Protein AF-A0A261A7D2-F1 (afdb_monomer)

pLDDT: mean 74.8, std 16.78, range [46.56, 93.19]

Nearest PDB structures (foldseek):
  2y4p-assembly2_B  TM=3.403E-01  e=9.638E+00  Homo sapiens

Organism: NCBI:txid1503980

Mean predicted aligned error: 13.56 Å

Foldseek 3Di:
DPPVVVVVVVVVVVVVPPPPCPPPPDDDPLRVVQLVVLQVLLCVLVVHWFPDPQLSVVCVVVVCSVPPDDSVSSCVRRPPD

Sequence (81 aa):
MMKSVFCSFMLFLLLSSMVSTFSTRAPTSAEKACGRKMVMLAISVCGDTCSNDTGLEILETANCCKKMCPDEFVKAHCCPK

Structure (mmCIF, N/CA/C/O backbone):
data_AF-A0A261A7D2-F1
#
_entry.id   AF-A0A261A7D2-F1
#
loop_
_atom_site.group_PDB
_atom_site.id
_atom_site.type_symbol
_atom_site.label_atom_id
_atom_site.label_alt_id
_atom_site.label_comp_id
_atom_site.label_asym_id
_atom_site.label_entity_id
_atom_site.label_seq_id
_atom_site.pdbx_PDB_ins_code
_atom_site.Cartn_x
_atom_site.Cartn_y
_atom_site.Cartn_z
_atom_site.occupancy
_atom_site.B_iso_or_equiv
_atom_site.auth_seq_id
_atom_site.auth_comp_id
_atom_site.auth_asym_id
_atom_site.auth_atom_id
_atom_site.pdbx_PDB_model_num
ATOM 1 N N . MET A 1 1 ? 36.346 18.698 -44.907 1.00 49.91 1 MET A N 1
ATOM 2 C CA . MET A 1 1 ? 35.165 19.176 -44.148 1.00 49.91 1 MET A CA 1
ATOM 3 C C . MET A 1 1 ? 34.629 18.091 -43.194 1.00 49.91 1 MET A C 1
ATOM 5 O O . MET A 1 1 ? 33.459 17.76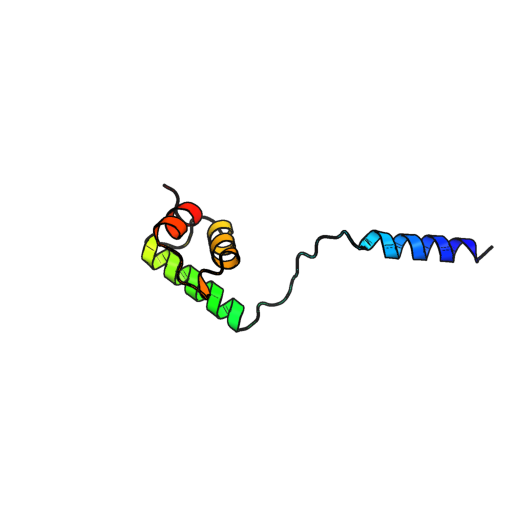1 -43.250 1.00 49.91 1 MET A O 1
ATOM 9 N N . MET A 1 2 ? 35.462 17.508 -42.316 1.00 50.50 2 MET A N 1
ATOM 10 C CA . MET A 1 2 ? 35.042 16.376 -41.448 1.00 50.50 2 MET A CA 1
ATOM 11 C C . MET A 1 2 ? 35.270 16.614 -39.945 1.00 50.50 2 MET A C 1
ATOM 13 O O . MET A 1 2 ? 34.746 15.883 -39.116 1.00 50.50 2 MET A O 1
ATOM 17 N N . LYS A 1 3 ? 36.007 17.668 -39.573 1.00 47.84 3 LYS A N 1
ATOM 18 C CA . LYS A 1 3 ? 36.358 17.964 -38.172 1.00 47.84 3 LYS A CA 1
ATOM 19 C C . LYS A 1 3 ? 35.220 18.631 -37.383 1.00 47.84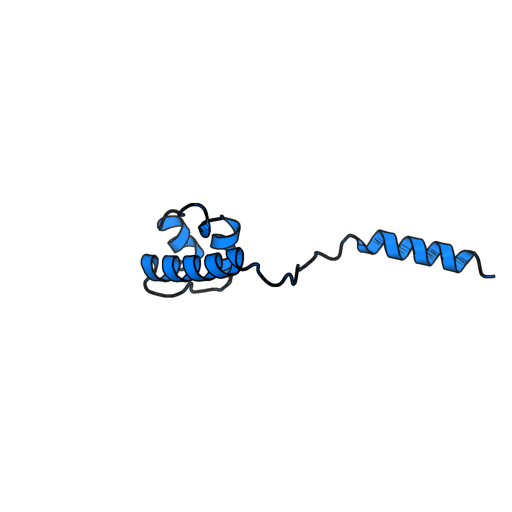 3 LYS A C 1
ATOM 21 O O . LYS A 1 3 ? 35.143 18.478 -36.173 1.00 47.84 3 LYS A O 1
ATOM 26 N N . SER A 1 4 ? 34.330 19.356 -38.066 1.00 46.56 4 SER A N 1
ATOM 27 C CA . SER A 1 4 ? 33.258 20.136 -37.422 1.00 46.56 4 SER A CA 1
ATOM 28 C C . SER A 1 4 ? 32.087 19.261 -36.945 1.00 46.56 4 SER A C 1
ATOM 30 O O . SER A 1 4 ? 31.490 19.546 -35.910 1.00 46.56 4 SER A O 1
ATOM 32 N N . VAL A 1 5 ? 31.838 18.131 -37.621 1.00 55.47 5 VAL A N 1
ATOM 33 C CA . VAL A 1 5 ? 30.770 17.177 -37.266 1.00 55.47 5 VAL A CA 1
ATOM 34 C C . VAL A 1 5 ? 31.086 16.440 -35.958 1.00 55.47 5 VAL A C 1
ATOM 36 O O . VAL A 1 5 ? 30.199 16.234 -35.134 1.00 55.47 5 VAL A O 1
ATOM 39 N N . PHE A 1 6 ? 32.365 16.125 -35.720 1.00 54.41 6 PHE A N 1
ATOM 40 C CA . PHE A 1 6 ? 32.816 15.456 -34.494 1.00 54.41 6 PHE A CA 1
ATOM 41 C C . PHE A 1 6 ? 32.593 16.301 -33.233 1.00 54.41 6 PHE A C 1
ATOM 43 O O . PHE A 1 6 ? 32.247 15.762 -32.184 1.00 54.41 6 PHE A O 1
ATOM 50 N N . CYS A 1 7 ? 32.742 17.624 -33.338 1.00 52.91 7 CYS A N 1
ATOM 51 C CA . CYS A 1 7 ?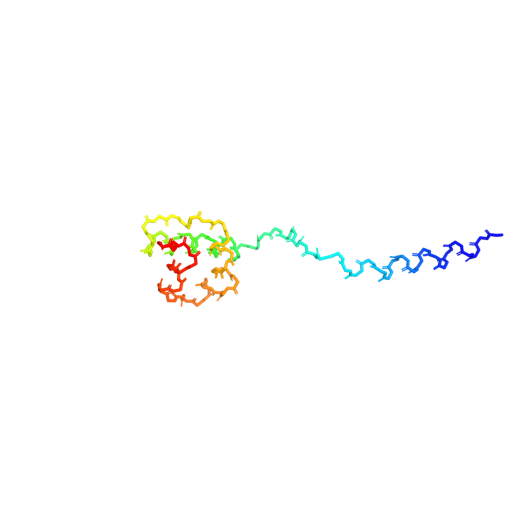 32.594 18.518 -32.190 1.00 52.91 7 CYS A CA 1
ATOM 52 C C . CYS A 1 7 ? 31.117 18.706 -31.792 1.00 52.91 7 CYS A C 1
ATOM 54 O O . CYS A 1 7 ? 30.794 18.725 -30.608 1.00 52.91 7 CYS A O 1
ATOM 56 N N . SER A 1 8 ? 30.200 18.752 -32.771 1.00 55.72 8 SER A N 1
ATOM 57 C CA . SER A 1 8 ? 28.751 18.785 -32.496 1.00 55.72 8 SER A CA 1
ATOM 58 C C . SER A 1 8 ? 28.231 17.484 -31.880 1.00 55.72 8 SER A C 1
ATOM 60 O O . SER A 1 8 ? 27.407 17.533 -30.969 1.00 55.72 8 SER A O 1
ATOM 62 N N . PHE A 1 9 ? 28.736 16.324 -32.314 1.00 56.22 9 PHE A N 1
ATOM 63 C CA . PHE A 1 9 ? 28.322 15.032 -31.750 1.00 56.22 9 PHE A CA 1
ATOM 64 C C . PHE A 1 9 ? 28.709 14.884 -30.272 1.00 56.22 9 PHE A C 1
ATOM 66 O O . PHE A 1 9 ? 27.930 14.375 -29.469 1.00 56.22 9 PHE A O 1
ATOM 73 N N . MET A 1 10 ? 29.890 15.381 -29.896 1.00 57.72 10 MET A N 1
ATOM 74 C CA . MET A 1 10 ? 30.353 15.369 -28.505 1.00 57.72 10 MET A CA 1
ATOM 75 C C . MET A 1 10 ? 29.555 16.320 -27.604 1.00 57.72 10 MET A C 1
ATOM 77 O O . MET A 1 10 ? 29.351 16.014 -26.431 1.00 57.72 10 MET A O 1
ATOM 81 N N . LEU A 1 11 ? 29.039 17.429 -28.146 1.00 57.50 11 LEU A N 1
ATOM 82 C CA . LEU A 1 11 ? 28.157 18.329 -27.398 1.00 57.50 11 LEU A CA 1
ATOM 83 C C . LEU A 1 11 ? 26.798 17.672 -27.094 1.00 57.50 11 LEU A C 1
ATOM 85 O O . LEU A 1 11 ? 26.301 17.771 -25.976 1.00 57.50 11 LEU A O 1
ATOM 89 N N . PHE A 1 12 ? 26.223 16.941 -28.055 1.00 55.56 12 PHE A N 1
ATOM 90 C CA . PHE A 1 12 ? 24.950 16.230 -27.870 1.00 55.56 12 PHE A CA 1
ATOM 91 C C . PHE A 1 12 ? 25.023 15.118 -26.809 1.00 55.56 12 PHE A C 1
ATOM 93 O O . PHE A 1 12 ? 24.068 14.916 -26.054 1.00 55.56 12 PHE A O 1
ATOM 100 N N . LEU A 1 13 ? 26.165 14.432 -26.696 1.00 56.28 13 LEU A N 1
ATOM 101 C CA . LEU A 1 13 ? 26.368 13.399 -25.675 1.00 56.28 13 LEU A CA 1
ATOM 102 C C . LEU A 1 13 ? 26.431 13.970 -24.249 1.00 56.28 13 LEU A C 1
ATOM 104 O O . LEU A 1 13 ? 26.000 13.303 -23.312 1.00 56.28 13 LEU A O 1
ATOM 108 N N . LEU A 1 14 ? 26.895 15.211 -24.071 1.00 55.97 14 LEU A N 1
ATOM 109 C CA . LEU A 1 14 ? 26.964 15.858 -22.753 1.00 55.97 14 LEU A CA 1
ATOM 110 C C . LEU A 1 14 ? 25.605 16.409 -22.279 1.00 55.97 14 LEU A C 1
ATOM 112 O O . LEU A 1 14 ? 25.336 16.417 -21.077 1.00 55.97 14 LEU A O 1
ATOM 116 N N . LEU A 1 15 ? 24.716 16.804 -23.201 1.00 54.62 15 LEU A N 1
ATOM 117 C CA . LEU A 1 15 ? 23.367 17.303 -22.878 1.00 54.62 15 LEU A CA 1
ATOM 118 C C . LEU A 1 15 ? 22.339 16.204 -22.540 1.00 54.62 15 LEU A C 1
ATOM 120 O O . LEU A 1 15 ? 21.242 16.515 -22.082 1.00 54.62 15 LEU A O 1
ATOM 124 N N . SER A 1 16 ? 22.677 14.924 -22.709 1.00 49.66 16 SER A N 1
ATOM 125 C CA . SER A 1 16 ? 21.748 13.805 -22.457 1.00 49.66 16 SER A CA 1
ATOM 126 C C . SER A 1 16 ? 21.601 13.434 -20.969 1.00 49.66 16 SER A C 1
ATOM 128 O O . SER A 1 16 ? 20.798 12.572 -20.616 1.00 49.66 16 SER A O 1
ATOM 130 N N . SER A 1 17 ? 22.332 14.109 -20.076 1.00 48.62 17 SER A N 1
ATOM 131 C CA . SER A 1 17 ? 22.365 13.836 -18.628 1.00 48.62 17 SER A CA 1
ATOM 132 C C . SER A 1 17 ? 21.067 14.183 -17.872 1.00 48.62 17 SER A C 1
ATOM 134 O O . SER A 1 17 ? 20.996 13.977 -16.665 1.00 48.62 17 SER A O 1
ATOM 136 N N . MET A 1 18 ? 20.045 14.711 -18.555 1.00 52.75 18 MET A N 1
ATOM 137 C CA . MET A 1 18 ? 18.753 15.104 -17.970 1.00 52.75 18 MET A CA 1
ATOM 138 C C . MET A 1 18 ? 17.562 14.278 -18.474 1.00 52.75 18 MET A C 1
ATOM 140 O O . MET A 1 18 ? 16.418 14.687 -18.287 1.00 52.75 18 MET A O 1
ATOM 144 N N . VAL A 1 19 ? 17.777 13.100 -19.077 1.00 48.62 19 VAL A N 1
ATOM 145 C CA . VAL A 1 19 ? 16.674 12.136 -19.168 1.00 48.62 19 VAL A CA 1
ATOM 146 C C . VAL A 1 19 ? 16.565 11.436 -17.817 1.00 48.62 19 VAL A C 1
ATOM 148 O O . VAL A 1 19 ? 17.358 10.562 -17.462 1.00 48.62 19 VAL A O 1
ATOM 151 N N . SER A 1 20 ? 15.621 11.918 -17.008 1.00 48.03 20 SER A N 1
ATOM 152 C CA . SER A 1 20 ? 15.202 11.303 -15.756 1.00 48.03 20 SER A CA 1
ATOM 153 C C . SER A 1 20 ? 15.113 9.799 -15.954 1.00 48.03 20 SER A C 1
ATOM 155 O O . SER A 1 20 ? 14.290 9.295 -16.717 1.00 48.03 20 SER A O 1
ATOM 157 N N . THR A 1 21 ? 16.033 9.093 -15.306 1.00 48.19 21 THR A N 1
ATOM 158 C CA . THR A 1 21 ? 16.086 7.641 -15.296 1.00 48.19 21 THR A CA 1
ATOM 159 C C . THR A 1 21 ? 14.821 7.151 -14.601 1.00 48.19 21 THR A C 1
ATOM 161 O O . THR A 1 21 ? 14.804 6.990 -13.384 1.00 48.19 21 THR A O 1
ATOM 164 N N . PHE A 1 22 ? 13.751 6.902 -15.358 1.00 49.66 22 PHE A N 1
ATOM 165 C CA . PHE A 1 22 ? 12.761 5.924 -14.937 1.00 49.66 22 PHE A CA 1
ATOM 166 C C . PHE A 1 22 ? 13.500 4.588 -14.963 1.00 49.66 22 PHE A C 1
ATOM 168 O O . PHE A 1 22 ? 13.708 3.978 -16.011 1.00 49.66 22 PHE A O 1
ATOM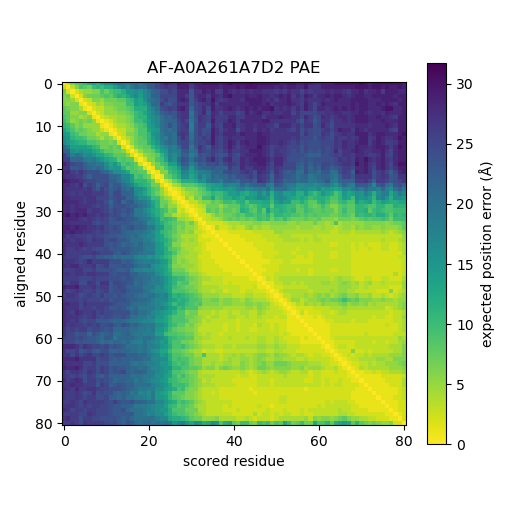 175 N N . SER A 1 23 ? 1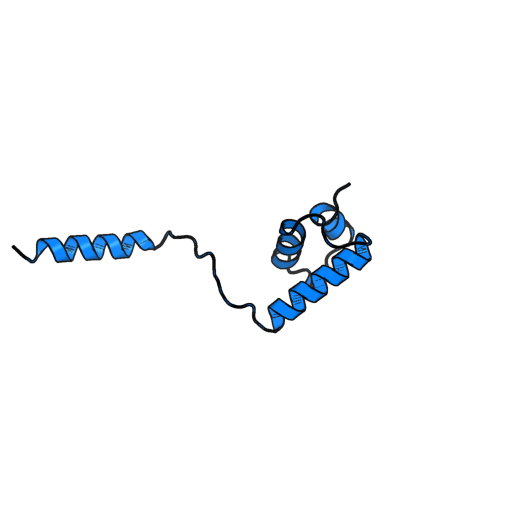4.075 4.232 -13.815 1.00 47.53 23 SER A N 1
ATOM 176 C CA . SER A 1 23 ? 14.919 3.058 -13.684 1.00 47.53 23 SER A CA 1
ATOM 177 C C . SER A 1 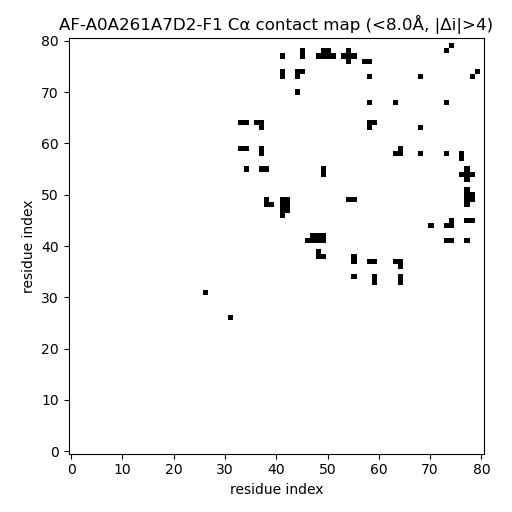23 ? 14.031 1.833 -13.823 1.00 47.53 23 SER A C 1
ATOM 179 O O . SER A 1 23 ? 13.423 1.389 -12.858 1.00 47.53 23 SER A O 1
ATOM 181 N N . THR A 1 24 ? 13.963 1.253 -15.020 1.00 55.53 24 THR A N 1
ATOM 182 C CA . THR A 1 24 ? 13.365 -0.071 -15.249 1.00 55.53 24 THR A CA 1
ATOM 183 C C . THR A 1 24 ? 14.302 -1.165 -14.717 1.00 55.53 24 THR A C 1
ATOM 185 O O . THR A 1 24 ? 14.629 -2.129 -15.406 1.00 55.53 24 THR A O 1
ATOM 188 N N . ARG A 1 25 ? 14.822 -0.997 -13.495 1.00 55.59 25 ARG A N 1
ATOM 189 C CA . ARG A 1 25 ? 15.546 -2.059 -12.800 1.00 55.59 25 ARG A CA 1
ATOM 190 C C . ARG A 1 25 ? 14.508 -3.086 -12.390 1.00 55.59 25 ARG A C 1
ATOM 192 O O . ARG A 1 25 ? 13.539 -2.756 -11.713 1.00 55.59 25 ARG A O 1
ATOM 199 N N . ALA A 1 26 ? 14.706 -4.329 -12.823 1.00 58.03 26 ALA A N 1
ATOM 200 C CA . ALA A 1 26 ? 13.936 -5.432 -12.279 1.00 58.03 26 ALA A CA 1
ATOM 201 C C . ALA A 1 26 ? 14.098 -5.399 -10.747 1.00 58.03 26 ALA A C 1
ATOM 203 O O . ALA A 1 26 ? 15.241 -5.335 -10.277 1.00 58.03 26 ALA A O 1
ATOM 204 N N . PRO A 1 27 ? 12.995 -5.397 -9.980 1.00 60.97 27 PRO A N 1
ATOM 205 C CA . PRO A 1 27 ? 13.069 -5.281 -8.534 1.00 60.97 27 PRO A CA 1
ATOM 206 C C . PRO A 1 27 ? 13.901 -6.435 -7.985 1.00 60.97 27 PRO A C 1
ATOM 208 O O . PRO A 1 27 ? 13.732 -7.592 -8.389 1.00 60.97 27 PRO A O 1
ATOM 211 N N . THR A 1 28 ? 14.812 -6.131 -7.062 1.00 69.94 28 THR A N 1
ATOM 212 C CA . THR A 1 28 ? 15.556 -7.183 -6.368 1.00 69.94 28 THR A CA 1
ATOM 213 C C . THR A 1 28 ? 14.589 -8.078 -5.587 1.00 69.94 28 THR A C 1
ATOM 215 O O . THR A 1 28 ? 13.459 -7.695 -5.273 1.00 69.94 28 THR A O 1
ATOM 218 N N . SER A 1 29 ? 15.015 -9.289 -5.212 1.00 66.25 29 SER A N 1
ATOM 219 C CA . SER A 1 29 ? 14.184 -10.166 -4.370 1.00 66.25 29 SER A CA 1
ATOM 220 C C . SER A 1 29 ? 13.754 -9.492 -3.057 1.00 66.25 29 SER A C 1
ATOM 222 O O . SER A 1 29 ? 12.690 -9.816 -2.529 1.00 66.25 29 SER A O 1
ATOM 224 N N . ALA A 1 30 ? 14.560 -8.560 -2.539 1.00 65.25 30 ALA A N 1
ATOM 225 C CA . ALA A 1 30 ? 14.239 -7.788 -1.346 1.00 65.25 30 ALA A CA 1
ATOM 226 C C . ALA A 1 30 ? 13.141 -6.746 -1.623 1.00 65.25 30 ALA A C 1
ATOM 228 O O . ALA A 1 30 ? 12.187 -6.669 -0.853 1.00 65.25 30 ALA A O 1
ATOM 229 N N . GLU A 1 31 ? 13.218 -6.016 -2.741 1.00 65.00 31 GLU A N 1
ATOM 230 C CA . GLU A 1 31 ? 12.158 -5.096 -3.194 1.00 65.00 31 GLU A CA 1
ATOM 231 C C . GLU A 1 31 ? 10.841 -5.837 -3.460 1.00 65.00 31 GLU A C 1
ATOM 233 O O . GLU A 1 31 ? 9.776 -5.401 -3.036 1.00 65.00 31 GLU A O 1
ATOM 238 N N . LYS A 1 32 ? 10.898 -7.038 -4.045 1.00 66.38 32 LYS A N 1
ATOM 239 C CA . LYS A 1 32 ? 9.697 -7.849 -4.299 1.00 66.38 32 LYS A CA 1
ATOM 240 C C . LYS A 1 32 ? 9.015 -8.325 -3.007 1.00 66.38 32 LYS A C 1
ATOM 242 O O . LYS A 1 32 ? 7.787 -8.349 -2.918 1.00 66.38 32 LYS A O 1
ATOM 247 N N . ALA A 1 33 ? 9.802 -8.693 -1.993 1.00 76.25 33 ALA A N 1
ATOM 248 C CA . ALA A 1 33 ? 9.288 -9.018 -0.661 1.00 76.25 33 ALA A CA 1
ATOM 249 C C . ALA A 1 33 ? 8.693 -7.782 0.039 1.00 76.25 33 ALA A C 1
ATOM 251 O O . ALA A 1 33 ? 7.694 -7.894 0.752 1.00 76.25 33 ALA A O 1
ATOM 252 N N . CYS A 1 34 ? 9.280 -6.613 -0.216 1.00 80.19 34 CYS A N 1
ATOM 253 C CA . CYS A 1 34 ? 8.821 -5.309 0.246 1.00 80.19 34 CYS A CA 1
ATOM 254 C C . CYS A 1 34 ? 7.409 -4.999 -0.247 1.00 80.19 34 CYS A C 1
ATOM 256 O O . CYS A 1 34 ? 6.514 -4.828 0.581 1.00 80.19 34 CYS A O 1
ATOM 258 N N . GLY A 1 35 ? 7.184 -5.040 -1.564 1.00 80.81 35 GLY A N 1
ATOM 259 C CA . GLY A 1 35 ? 5.872 -4.769 -2.153 1.00 80.81 35 GLY A CA 1
ATOM 260 C C . GLY A 1 35 ? 4.784 -5.682 -1.584 1.00 80.81 35 GLY A C 1
ATOM 261 O O . GLY A 1 35 ? 3.725 -5.216 -1.171 1.00 80.81 35 GLY A O 1
ATOM 262 N N . ARG A 1 36 ? 5.068 -6.983 -1.421 1.00 85.38 36 ARG A N 1
ATOM 263 C CA . ARG A 1 36 ? 4.108 -7.923 -0.813 1.00 85.38 36 ARG A CA 1
ATOM 264 C C . ARG A 1 36 ? 3.793 -7.587 0.648 1.00 85.38 36 ARG A C 1
ATOM 266 O O . ARG A 1 36 ? 2.644 -7.701 1.068 1.00 85.38 36 ARG A O 1
ATOM 273 N N . LYS A 1 37 ? 4.802 -7.174 1.421 1.00 87.31 37 LYS A N 1
ATOM 274 C CA . LYS A 1 37 ? 4.639 -6.750 2.818 1.00 87.31 37 LYS A CA 1
ATOM 275 C C . LYS A 1 37 ? 3.828 -5.455 2.921 1.00 87.31 37 LYS A C 1
ATOM 277 O O . LYS A 1 37 ? 3.000 -5.347 3.817 1.00 87.31 37 LYS A O 1
ATOM 282 N N . MET A 1 38 ? 4.025 -4.515 1.996 1.00 87.31 38 MET A N 1
ATOM 283 C CA . MET A 1 38 ? 3.238 -3.278 1.902 1.00 87.31 38 MET A CA 1
ATOM 284 C C . MET A 1 38 ? 1.776 -3.555 1.565 1.00 87.31 38 MET A C 1
ATOM 286 O O . MET A 1 38 ? 0.899 -3.027 2.238 1.00 87.31 38 MET A O 1
ATOM 290 N N . VAL A 1 39 ? 1.506 -4.444 0.606 1.00 88.81 39 VAL A N 1
ATOM 291 C CA . VAL A 1 39 ? 0.134 -4.854 0.272 1.00 88.81 39 VAL A CA 1
ATOM 292 C C . VAL A 1 39 ? -0.556 -5.508 1.473 1.00 88.81 39 VAL A C 1
ATOM 294 O O . VAL A 1 39 ? -1.694 -5.174 1.780 1.00 88.81 39 VAL A O 1
ATOM 297 N N . MET A 1 40 ? 0.133 -6.389 2.206 1.00 89.81 40 MET A N 1
ATOM 298 C CA . MET A 1 40 ? -0.421 -6.988 3.429 1.00 89.81 40 MET A CA 1
ATOM 299 C C . MET A 1 40 ? -0.674 -5.957 4.536 1.00 89.81 40 MET A C 1
ATOM 301 O O . MET A 1 40 ? -1.689 -6.036 5.222 1.00 89.81 40 MET A O 1
ATOM 305 N N . LEU A 1 41 ? 0.231 -4.989 4.710 1.00 88.44 41 LEU A N 1
ATOM 306 C CA . LEU A 1 41 ? 0.059 -3.900 5.672 1.00 88.44 41 LEU A CA 1
ATOM 307 C C . LEU A 1 41 ? -1.157 -3.036 5.31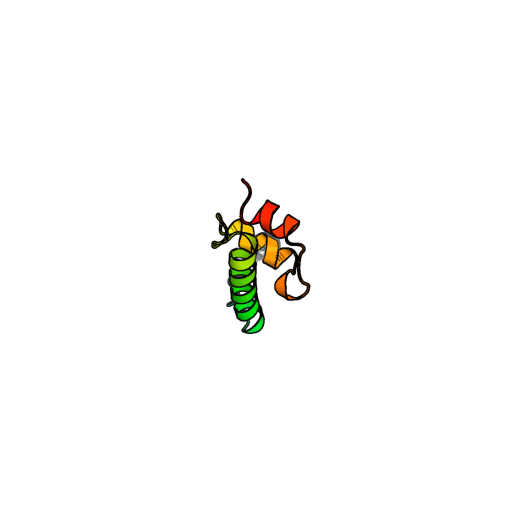7 1.00 88.44 41 LEU A C 1
ATOM 309 O O . LEU A 1 41 ? -1.973 -2.751 6.187 1.00 88.44 41 LEU A O 1
ATOM 313 N N . ALA A 1 42 ? -1.301 -2.677 4.041 1.00 90.00 42 ALA A N 1
ATOM 314 C CA . ALA A 1 42 ? -2.458 -1.959 3.524 1.00 90.00 42 ALA A CA 1
ATOM 315 C C . ALA A 1 42 ? -3.763 -2.702 3.838 1.00 90.00 42 ALA A C 1
ATOM 317 O O . ALA A 1 42 ? -4.643 -2.124 4.464 1.00 90.00 42 ALA A O 1
ATOM 318 N N . ILE A 1 43 ? -3.842 -4.001 3.526 1.00 92.75 43 ILE A N 1
ATOM 319 C CA . ILE A 1 43 ? -5.026 -4.826 3.818 1.00 92.75 43 ILE A CA 1
ATOM 320 C C . ILE A 1 43 ? -5.307 -4.878 5.322 1.00 92.75 43 ILE A C 1
ATOM 322 O O . ILE A 1 43 ? -6.453 -4.752 5.742 1.00 92.75 43 ILE A O 1
ATOM 326 N N . SER A 1 44 ? -4.272 -5.010 6.153 1.00 93.00 44 SER A N 1
ATOM 327 C CA . SER A 1 44 ? -4.438 -5.049 7.608 1.00 93.00 44 SER A CA 1
ATOM 328 C C . SER A 1 44 ? -4.973 -3.737 8.190 1.00 93.00 44 SER A C 1
ATOM 330 O O . SER A 1 44 ? -5.686 -3.774 9.190 1.00 93.00 44 SER A O 1
ATOM 332 N N . VAL A 1 45 ? -4.601 -2.590 7.618 1.00 92.69 45 VAL A N 1
ATOM 333 C CA . VAL A 1 45 ? -4.960 -1.263 8.144 1.00 92.69 45 VAL A CA 1
ATOM 334 C C . VAL A 1 45 ? -6.258 -0.734 7.526 1.00 92.69 45 VAL A C 1
ATOM 336 O O . VAL A 1 45 ? -7.079 -0.131 8.219 1.00 92.69 45 VAL A O 1
ATOM 339 N N . CYS A 1 46 ? -6.433 -0.939 6.224 1.00 91.75 46 CYS A N 1
ATOM 340 C CA . CYS A 1 46 ? -7.533 -0.403 5.429 1.00 91.75 46 CYS A CA 1
ATOM 341 C C . CYS A 1 46 ? -8.684 -1.402 5.234 1.00 91.75 46 CYS A C 1
ATOM 343 O O . CYS A 1 46 ? -9.788 -0.974 4.916 1.00 91.75 46 CYS A O 1
ATOM 345 N N . GLY A 1 47 ? -8.445 -2.705 5.419 1.00 93.00 47 GLY A N 1
ATOM 346 C CA . GLY A 1 47 ? -9.385 -3.786 5.087 1.00 93.00 47 GLY A CA 1
ATOM 347 C C . GLY A 1 47 ? -9.280 -4.282 3.640 1.00 93.00 47 GLY A C 1
ATOM 348 O O . GLY A 1 47 ? -9.727 -5.384 3.343 1.00 93.00 47 GLY A O 1
ATOM 349 N N . ASP A 1 48 ? -8.618 -3.514 2.776 1.00 91.44 48 ASP A N 1
ATOM 350 C CA . ASP A 1 48 ? -8.457 -3.758 1.344 1.00 91.44 48 ASP A CA 1
ATOM 351 C C . ASP A 1 48 ? -7.066 -3.301 0.871 1.00 91.44 48 ASP A C 1
ATOM 353 O O . ASP A 1 48 ? -6.271 -2.734 1.627 1.00 91.44 48 ASP A O 1
ATOM 357 N N . THR A 1 49 ? -6.746 -3.548 -0.399 1.00 89.44 49 THR A N 1
ATOM 358 C CA . THR A 1 49 ? -5.562 -2.956 -1.037 1.00 89.44 49 THR A CA 1
ATOM 359 C C . THR A 1 49 ? -5.678 -1.431 -1.110 1.00 89.44 49 THR A C 1
ATOM 361 O O . THR A 1 49 ? -6.783 -0.893 -1.058 1.00 89.44 49 THR A O 1
ATOM 364 N N . CYS A 1 50 ? -4.554 -0.719 -1.274 1.00 88.94 50 CYS A N 1
ATOM 365 C CA . CYS A 1 50 ? -4.607 0.733 -1.469 1.00 88.94 50 CYS A CA 1
ATOM 366 C C . CYS A 1 50 ? -5.526 1.108 -2.634 1.00 88.94 50 CYS A C 1
ATOM 368 O O . CYS A 1 50 ? -5.521 0.445 -3.670 1.00 88.94 50 CYS A O 1
ATOM 370 N N . SER A 1 51 ? -6.255 2.214 -2.482 1.00 87.50 51 SER A N 1
ATOM 371 C CA . SER A 1 51 ? -7.164 2.728 -3.511 1.00 87.50 51 SER A CA 1
ATOM 372 C C . SER A 1 51 ? -6.433 3.197 -4.775 1.00 87.50 51 SER A C 1
ATOM 374 O O . SER A 1 51 ? -7.058 3.379 -5.816 1.00 87.50 51 SER A O 1
ATOM 376 N N . ASN A 1 52 ? -5.121 3.434 -4.686 1.00 84.12 52 ASN A N 1
ATOM 377 C CA . ASN A 1 52 ? -4.276 3.885 -5.785 1.00 84.12 52 ASN A CA 1
ATOM 378 C C . ASN A 1 52 ? -2.870 3.271 -5.657 1.00 84.12 52 ASN A C 1
ATOM 380 O O . ASN A 1 52 ? -2.334 3.176 -4.548 1.00 84.12 52 ASN A O 1
ATOM 384 N N . ASP A 1 53 ? -2.259 2.920 -6.790 1.00 79.00 53 ASP A N 1
ATOM 385 C CA . ASP A 1 53 ? -0.865 2.480 -6.906 1.00 79.00 53 ASP A CA 1
ATOM 386 C C . ASP A 1 53 ? 0.123 3.483 -6.285 1.00 79.00 53 ASP A C 1
ATOM 388 O O . ASP A 1 53 ? 1.110 3.083 -5.666 1.00 79.00 53 ASP A O 1
ATOM 392 N N . THR A 1 54 ? -0.183 4.786 -6.337 1.00 85.56 54 THR A N 1
ATOM 393 C CA . THR A 1 54 ? 0.638 5.829 -5.695 1.00 85.56 54 THR A CA 1
ATOM 394 C C . THR A 1 54 ? 0.728 5.646 -4.176 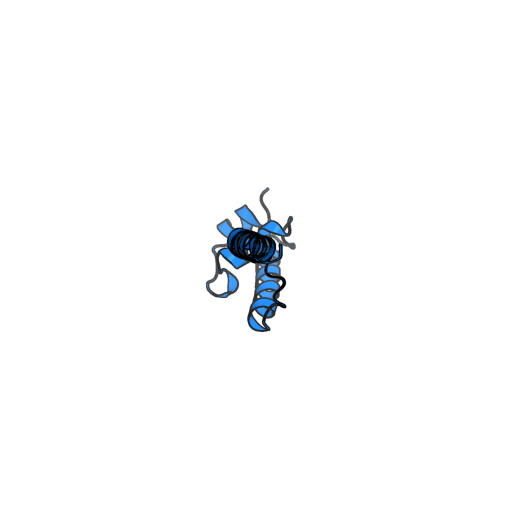1.00 85.56 54 THR A C 1
ATOM 396 O O . THR A 1 54 ? 1.747 5.972 -3.572 1.00 85.56 54 THR A O 1
ATOM 399 N N . GLY A 1 55 ? -0.308 5.095 -3.533 1.00 84.50 55 GLY A N 1
ATOM 400 C CA . GLY A 1 55 ? -0.298 4.834 -2.091 1.00 84.50 55 GLY A CA 1
ATOM 401 C C . GLY A 1 55 ? 0.750 3.789 -1.703 1.00 84.50 55 GLY A C 1
ATOM 402 O O . GLY A 1 55 ? 1.457 3.960 -0.710 1.00 84.50 55 GLY A O 1
ATOM 403 N N . LEU A 1 56 ? 0.907 2.743 -2.521 1.00 85.44 56 LEU A N 1
ATOM 404 C CA . LEU A 1 56 ? 1.950 1.731 -2.333 1.00 85.44 56 LEU A CA 1
ATOM 405 C C . LEU A 1 56 ? 3.345 2.317 -2.573 1.00 85.44 56 LEU A C 1
ATOM 407 O O . LEU A 1 56 ? 4.242 2.088 -1.763 1.00 85.44 56 LEU A O 1
ATOM 411 N N . GLU A 1 57 ? 3.512 3.129 -3.618 1.00 86.38 57 GLU A N 1
ATOM 412 C CA . GLU A 1 57 ? 4.787 3.789 -3.928 1.00 86.38 57 GLU A CA 1
ATOM 413 C C . GLU A 1 57 ? 5.241 4.738 -2.803 1.00 86.38 57 GLU A C 1
ATOM 415 O O . GLU A 1 57 ? 6.421 4.765 -2.440 1.00 86.38 57 GLU A O 1
ATOM 420 N N . ILE A 1 58 ? 4.312 5.480 -2.187 1.00 88.38 58 ILE A N 1
ATOM 421 C CA . ILE A 1 58 ? 4.607 6.356 -1.041 1.00 88.38 58 ILE A CA 1
ATOM 422 C C . ILE A 1 58 ? 5.096 5.533 0.155 1.00 88.38 58 ILE A C 1
ATOM 424 O O . ILE A 1 58 ? 6.068 5.916 0.807 1.00 88.38 58 ILE A O 1
ATOM 428 N N . LEU A 1 59 ? 4.463 4.392 0.435 1.00 87.88 59 LEU A N 1
ATOM 429 C CA . LEU A 1 59 ? 4.877 3.501 1.521 1.00 87.88 59 LEU A CA 1
ATOM 430 C C . LEU A 1 59 ? 6.266 2.893 1.266 1.00 87.88 59 LEU A C 1
ATOM 432 O O . LEU A 1 59 ? 7.083 2.792 2.188 1.00 87.88 59 LEU A O 1
ATOM 436 N N . GLU A 1 60 ? 6.564 2.524 0.018 1.00 84.75 60 GLU A N 1
ATOM 437 C CA . GLU A 1 60 ? 7.896 2.060 -0.377 1.00 84.75 60 GLU A CA 1
ATOM 438 C C . GLU A 1 60 ? 8.947 3.168 -0.229 1.00 84.75 60 GLU A C 1
ATOM 440 O O . GLU A 1 60 ? 9.993 2.948 0.391 1.00 84.75 60 GLU A O 1
ATOM 445 N N . THR A 1 61 ? 8.641 4.380 -0.699 1.00 85.31 61 THR A N 1
ATOM 446 C CA . THR A 1 61 ? 9.521 5.558 -0.608 1.00 85.31 61 THR A CA 1
ATOM 447 C C . THR A 1 61 ? 9.776 5.966 0.846 1.00 85.31 61 THR A C 1
ATOM 449 O O . THR A 1 61 ? 10.900 6.310 1.215 1.00 85.31 61 THR A O 1
ATOM 452 N N . ALA A 1 62 ? 8.766 5.840 1.710 1.00 87.00 62 ALA A N 1
ATOM 453 C CA . ALA A 1 62 ? 8.871 6.052 3.153 1.00 87.00 62 ALA A CA 1
ATOM 454 C C . ALA A 1 62 ? 9.615 4.919 3.890 1.00 87.00 62 ALA A C 1
ATOM 456 O O . ALA A 1 62 ? 9.811 4.986 5.105 1.00 87.00 62 ALA A O 1
ATOM 457 N N . ASN A 1 63 ? 10.078 3.884 3.177 1.00 87.31 63 ASN A N 1
ATOM 458 C CA . ASN A 1 63 ? 10.779 2.731 3.740 1.00 87.31 63 ASN A CA 1
ATOM 459 C C . ASN A 1 63 ? 9.951 1.948 4.781 1.00 87.31 63 ASN A C 1
ATOM 461 O O . ASN A 1 63 ? 10.517 1.271 5.651 1.00 87.31 63 ASN A O 1
ATOM 465 N N . CYS A 1 64 ? 8.616 1.965 4.649 1.00 87.12 64 CYS A N 1
ATOM 466 C CA . CYS A 1 64 ? 7.680 1.308 5.573 1.00 87.12 64 CYS A CA 1
ATOM 467 C C . CYS A 1 64 ? 7.901 -0.214 5.687 1.00 87.12 64 CYS A C 1
ATOM 469 O O . CYS A 1 64 ? 7.486 -0.895 6.625 1.00 87.12 64 CYS A O 1
ATOM 471 N N . CYS A 1 65 ? 8.580 -0.780 4.699 1.00 84.50 65 CYS A N 1
ATOM 472 C CA . CYS A 1 65 ? 8.952 -2.182 4.639 1.00 84.50 65 CYS A CA 1
ATOM 473 C C . CYS A 1 65 ? 10.086 -2.563 5.596 1.00 84.50 65 CYS A C 1
ATOM 475 O O . CYS A 1 65 ? 10.034 -3.641 6.207 1.00 84.50 65 CYS A O 1
ATOM 477 N N . LYS A 1 66 ? 11.083 -1.684 5.760 1.00 83.56 66 LYS A N 1
ATOM 478 C CA . LYS A 1 66 ? 12.197 -1.884 6.699 1.00 83.56 66 LYS A CA 1
ATOM 479 C C . LYS A 1 66 ? 11.835 -1.429 8.106 1.00 83.56 66 LYS A C 1
ATOM 481 O O . LYS A 1 66 ? 12.256 -2.059 9.071 1.00 83.56 66 LYS A O 1
ATOM 486 N N . LYS A 1 67 ? 11.056 -0.353 8.222 1.00 85.25 67 LYS A N 1
ATOM 487 C CA . LYS A 1 67 ? 10.561 0.179 9.493 1.00 85.25 67 LYS A CA 1
ATOM 488 C C . LYS A 1 67 ? 9.049 0.265 9.428 1.00 85.25 67 LYS A C 1
ATOM 490 O O . LYS A 1 67 ? 8.544 0.917 8.532 1.00 85.25 67 LYS A O 1
ATOM 495 N N . MET A 1 68 ? 8.352 -0.380 10.361 1.00 82.06 68 MET A N 1
ATOM 496 C CA . MET A 1 68 ? 6.890 -0.333 10.425 1.00 82.06 68 MET A CA 1
ATOM 497 C C . MET A 1 68 ? 6.428 1.131 10.437 1.00 82.06 68 MET A C 1
ATOM 499 O O . MET A 1 68 ? 6.821 1.890 11.324 1.00 82.06 68 MET A O 1
ATOM 503 N N . CYS A 1 69 ? 5.638 1.524 9.441 1.00 89.81 69 CYS A N 1
ATOM 504 C CA . CYS A 1 69 ? 5.009 2.838 9.421 1.00 89.81 69 CYS A CA 1
ATOM 505 C C . CYS A 1 69 ? 3.772 2.850 10.318 1.00 89.81 69 CYS A C 1
ATOM 507 O O . CYS A 1 69 ? 3.137 1.808 10.480 1.00 89.81 69 CYS A O 1
ATOM 509 N N . PRO A 1 70 ? 3.425 4.009 10.895 1.00 92.44 70 PRO A N 1
ATOM 510 C CA . PRO A 1 70 ? 2.230 4.125 11.710 1.00 92.44 70 PRO A CA 1
ATOM 511 C C . PRO A 1 70 ? 0.975 3.959 10.849 1.00 92.44 70 PRO A C 1
ATOM 513 O O . PRO A 1 70 ? 0.905 4.476 9.733 1.00 92.44 70 PRO A O 1
ATOM 516 N N . ASP A 1 71 ? -0.034 3.295 11.403 1.00 92.56 71 ASP A N 1
ATOM 517 C CA . ASP A 1 71 ? -1.296 3.001 10.720 1.00 92.56 71 ASP A CA 1
ATOM 518 C C . ASP A 1 71 ? -1.976 4.266 10.181 1.00 92.56 71 ASP A C 1
ATOM 520 O O . ASP A 1 71 ? -2.540 4.248 9.094 1.00 92.56 71 ASP A O 1
ATOM 524 N N . GLU A 1 72 ? -1.871 5.393 10.888 1.00 93.00 72 GLU A N 1
ATOM 525 C CA . GLU A 1 72 ? -2.433 6.679 10.454 1.00 93.00 72 GLU A CA 1
ATOM 526 C C . GLU A 1 72 ? -1.772 7.208 9.170 1.00 93.00 72 GLU A C 1
ATOM 528 O O . GLU A 1 72 ? -2.452 7.749 8.300 1.00 93.00 72 GLU A O 1
ATOM 533 N N . PHE A 1 73 ? -0.462 6.989 9.002 1.00 92.50 73 PHE A N 1
ATOM 534 C CA . PHE A 1 73 ? 0.246 7.325 7.762 1.00 92.50 73 PHE A CA 1
ATOM 535 C C . PHE A 1 73 ? -0.198 6.415 6.617 1.00 92.50 73 PHE A C 1
ATOM 537 O O . PHE A 1 73 ? -0.436 6.883 5.504 1.00 92.50 73 PHE A O 1
ATOM 544 N N . VAL A 1 74 ? -0.362 5.118 6.905 1.00 91.81 74 VAL A N 1
ATOM 545 C CA . VAL A 1 74 ? -0.879 4.158 5.926 1.00 91.81 74 VAL A CA 1
ATOM 546 C C . VAL A 1 74 ? -2.280 4.575 5.489 1.00 91.81 74 VAL A C 1
ATOM 548 O O . VAL A 1 74 ? -2.506 4.718 4.295 1.00 91.81 74 VAL A O 1
ATOM 551 N N . LYS A 1 75 ? -3.197 4.877 6.414 1.00 93.19 75 LYS A N 1
ATOM 552 C CA . LYS A 1 75 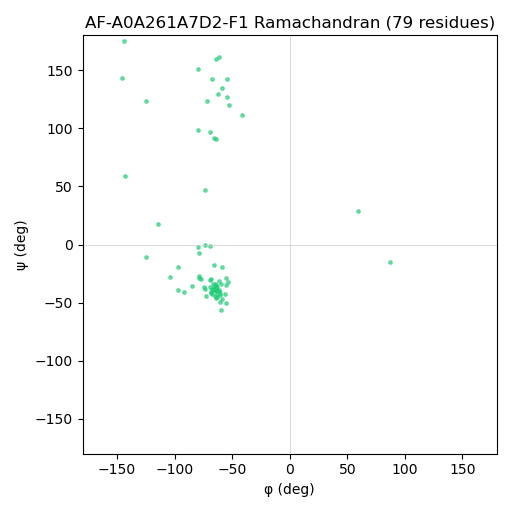? -4.556 5.325 6.072 1.00 93.19 75 LYS A CA 1
ATOM 553 C C . LYS A 1 75 ? -4.556 6.591 5.226 1.00 93.19 75 LYS A C 1
ATOM 555 O O . LYS A 1 75 ? -5.230 6.620 4.204 1.00 93.19 75 LYS A O 1
ATOM 560 N N . ALA A 1 76 ? -3.777 7.602 5.613 1.00 92.81 76 ALA A N 1
ATOM 561 C CA . ALA A 1 76 ? -3.738 8.887 4.918 1.00 92.81 76 ALA A CA 1
ATOM 562 C C . ALA A 1 76 ? -3.320 8.770 3.442 1.00 92.81 76 ALA A C 1
ATOM 564 O O . ALA A 1 76 ? -3.813 9.525 2.607 1.00 92.81 76 ALA A O 1
ATOM 565 N N . HIS A 1 77 ? -2.431 7.828 3.114 1.00 92.00 77 HIS A N 1
ATOM 566 C CA . HIS A 1 77 ? -1.889 7.683 1.758 1.00 92.00 77 HIS A CA 1
ATOM 567 C C . HIS A 1 77 ? -2.474 6.511 0.963 1.00 92.00 77 HIS A C 1
ATOM 569 O O . HIS A 1 77 ? -2.524 6.568 -0.262 1.00 92.00 77 HIS A O 1
ATOM 575 N N . CYS A 1 78 ? -2.912 5.452 1.638 1.00 91.94 78 CYS A N 1
ATOM 576 C CA . CYS A 1 78 ? -3.383 4.218 1.016 1.00 91.94 78 CYS A CA 1
ATOM 577 C C . CYS A 1 78 ? -4.912 4.168 0.896 1.00 91.94 78 CYS A C 1
ATOM 579 O O . CYS A 1 78 ? -5.429 3.707 -0.120 1.00 91.94 78 CYS A O 1
ATOM 581 N N . CYS A 1 79 ? -5.633 4.654 1.910 1.00 92.06 79 CYS A N 1
ATOM 582 C CA . CYS A 1 79 ? -7.095 4.628 1.964 1.00 92.06 79 CYS A CA 1
ATOM 583 C C . CYS A 1 79 ? -7.679 5.901 2.614 1.00 92.06 79 CYS A C 1
ATOM 585 O O . CYS A 1 79 ? -8.387 5.810 3.626 1.00 92.06 79 CYS A O 1
ATOM 587 N N . PRO A 1 80 ? -7.395 7.098 2.056 1.00 86.94 80 PRO A N 1
ATOM 588 C CA . PRO A 1 80 ? -8.027 8.325 2.524 1.00 86.94 80 PRO A CA 1
ATOM 589 C C . PRO A 1 80 ? -9.541 8.232 2.292 1.00 86.94 80 PRO A C 1
ATOM 591 O O . PRO A 1 80 ? -9.980 7.865 1.200 1.00 86.94 80 PRO A O 1
ATOM 594 N N . LYS A 1 81 ? -10.325 8.512 3.338 1.00 72.00 81 LYS A N 1
ATOM 595 C CA . LYS A 1 81 ? -11.789 8.608 3.257 1.00 72.00 81 LYS A CA 1
ATOM 596 C C . LYS A 1 81 ? -12.226 9.998 2.821 1.00 72.00 81 LYS A C 1
ATOM 598 O O . LYS A 1 81 ? -11.572 10.969 3.261 1.00 72.00 81 LYS A O 1
#

Radius of gyration: 20.94 Å; Cα contacts (8 Å, |Δi|>4): 56; chains: 1; bounding box: 48×30×56 Å

Secondary structure (DSSP, 8-state):
--HHHHHHHHHHHHGGGGS-----PPPPHHHHHHHHHHHHHHHHHHSSS-SSHHHHHHHHHTTTTTSPPPHHHHHHHHS--

Solvent-accessible surface area (backbone atoms only — not comparable to full-atom values): 4925 Å² total; per-residue (Å²): 144,67,71,69,60,57,56,54,54,56,53,57,65,65,67,55,80,74,66,77,78,78,73,85,64,79,71,49,77,66,53,53,53,31,54,55,50,48,47,51,49,33,27,74,71,66,75,40,67,48,81,42,74,66,21,54,52,51,40,57,74,70,39,33,67,86,45,84,62,57,63,69,60,49,35,63,54,22,53,65,128

InterPro domains:
  IPR003235 Nematode insulin-like peptide, beta type [PF03488] (31-80)
  IPR036438 Insulin-like superfamily [SSF56994] (29-78)